Protein AF-A0A2V1AUD4-F1 (afdb_monomer_lite)

Organism: NCBI:txid45357

pLDDT: mean 91.8, std 6.25, range [44.78, 97.75]

Secondary structure (DSSP, 8-state):
-PPPTT----B---S--SPPPPPPPSSS-HHHHTTPPPTT--TT----GGGB--GGG-SEEEEESSPP-GGGT--S-EEETTEE-TTEEEEEEEEEE-TTS--EEGGGT----TTTGGGS-EE--EEEEEEEEE--

Radius of gyration: 18.7 Å; chains: 1; bounding box: 44×36×49 Å

Sequence (136 aa):
MFLPDNFRLRFVKSSFDGLLPGDFVEGIPIREVTSSIPRNMNSKNKFAVDKIVDLKSCDVFIDNSSKSDISVGDPPIWIEDDVLDPQFERVHCTKMINGAGQHRGVGRLLYIPKSLRRFVDYEIDYMDFCLLRITS

Foldseek 3Di:
DDDPPPDDDAAADALDFFDDDDDFDPDDDPVVRVVDDHPPDDPPRGHDPVRHDHPVVDQKDKDWQAQGDVVSPGDRQHPHRNRGDPQKDFPDKDKDFDPPDDWDWCQVPDDDDPVCCVVTPGDTDIIITTIMGGND

Structure (mmCIF, N/CA/C/O backbone):
data_AF-A0A2V1AUD4-F1
#
_entry.id   AF-A0A2V1AUD4-F1
#
loop_
_atom_site.group_PDB
_atom_site.id
_atom_site.type_symbol
_atom_site.label_atom_id
_atom_site.label_alt_id
_atom_site.label_comp_id
_atom_site.label_asym_id
_atom_site.label_entity_id
_atom_site.label_seq_id
_atom_site.pdbx_PDB_ins_code
_atom_site.Cartn_x
_atom_site.Cartn_y
_atom_site.Cartn_z
_atom_site.occupancy
_atom_site.B_iso_or_equiv
_atom_site.auth_seq_id
_atom_site.auth_comp_id
_atom_site.auth_asym_id
_atom_site.auth_atom_id
_atom_site.pdbx_PDB_model_num
ATOM 1 N N . MET A 1 1 ? -18.560 -4.744 -2.416 1.00 44.78 1 MET A N 1
ATOM 2 C CA . MET A 1 1 ? -17.623 -5.789 -1.964 1.00 44.78 1 MET A CA 1
ATOM 3 C C . MET A 1 1 ? -17.165 -5.370 -0.583 1.00 44.78 1 MET A C 1
ATOM 5 O O . MET A 1 1 ? -16.503 -4.348 -0.476 1.00 44.78 1 MET A O 1
ATOM 9 N N . PHE A 1 2 ? -17.650 -6.049 0.453 1.00 65.38 2 PHE A N 1
ATOM 10 C CA . PHE A 1 2 ? -17.215 -5.827 1.831 1.00 65.38 2 PHE A CA 1
ATOM 11 C C . PHE A 1 2 ? -16.097 -6.823 2.143 1.00 65.38 2 PHE A C 1
ATOM 13 O O . PHE A 1 2 ? -16.018 -7.874 1.501 1.00 65.38 2 PHE A O 1
ATOM 20 N N . LEU A 1 3 ? -15.210 -6.470 3.069 1.00 78.94 3 LEU A N 1
ATOM 21 C CA . LEU A 1 3 ? -14.263 -7.430 3.629 1.00 78.94 3 LEU A CA 1
ATOM 22 C C . LEU A 1 3 ? -15.042 -8.565 4.319 1.00 78.94 3 LEU A C 1
ATOM 24 O O . LEU A 1 3 ? -16.181 -8.331 4.727 1.00 78.94 3 LEU A O 1
ATOM 28 N N . PRO A 1 4 ? -14.466 -9.774 4.446 1.00 85.69 4 PRO A N 1
ATOM 29 C CA . PRO A 1 4 ? -15.063 -10.813 5.279 1.00 85.69 4 PRO A CA 1
ATOM 30 C C . PRO A 1 4 ? -15.324 -10.293 6.700 1.00 85.69 4 PRO A C 1
ATOM 32 O O . PRO A 1 4 ? -14.565 -9.460 7.193 1.00 85.69 4 PRO A O 1
ATOM 35 N N . ASP A 1 5 ? -16.358 -10.803 7.369 1.00 82.31 5 ASP A N 1
ATOM 36 C CA . ASP A 1 5 ? -16.814 -10.285 8.673 1.00 82.31 5 ASP A CA 1
ATOM 37 C C . ASP A 1 5 ? -15.731 -10.317 9.767 1.00 82.31 5 ASP A C 1
ATOM 39 O O . ASP A 1 5 ? -15.778 -9.557 10.730 1.00 82.31 5 ASP A O 1
ATOM 43 N N . ASN A 1 6 ? -14.729 -11.182 9.615 1.00 85.06 6 ASN A N 1
ATOM 44 C CA . ASN A 1 6 ? -13.602 -11.324 10.530 1.00 85.06 6 ASN A CA 1
ATOM 45 C C . ASN A 1 6 ? -12.369 -10.487 10.141 1.00 85.06 6 ASN A C 1
ATOM 47 O O . ASN A 1 6 ? -11.296 -10.705 10.696 1.00 85.06 6 ASN A O 1
ATOM 51 N N . PHE A 1 7 ? -12.487 -9.567 9.181 1.00 88.56 7 PHE A N 1
ATOM 52 C CA . PHE A 1 7 ? -11.391 -8.708 8.733 1.00 88.56 7 PHE A CA 1
ATOM 53 C C . PHE A 1 7 ? -11.656 -7.254 9.106 1.00 88.56 7 PHE A C 1
ATOM 55 O O . PHE A 1 7 ? -12.732 -6.706 8.863 1.00 88.56 7 PHE A O 1
ATOM 62 N N . ARG A 1 8 ? -10.618 -6.585 9.615 1.00 88.81 8 ARG A N 1
ATOM 63 C CA . ARG A 1 8 ? -10.638 -5.143 9.858 1.00 88.81 8 ARG A CA 1
ATOM 64 C C . ARG A 1 8 ? -9.487 -4.473 9.127 1.00 88.81 8 ARG A C 1
ATOM 66 O O . ARG A 1 8 ? -8.329 -4.713 9.444 1.00 88.81 8 ARG A O 1
ATOM 73 N N . LEU A 1 9 ? -9.810 -3.599 8.175 1.00 91.62 9 LEU A N 1
ATOM 74 C CA . LEU A 1 9 ? -8.805 -2.747 7.547 1.00 91.62 9 LEU A CA 1
ATOM 75 C C . LEU A 1 9 ? -8.357 -1.671 8.536 1.00 91.62 9 LEU A C 1
ATOM 77 O O . LEU A 1 9 ? -9.186 -1.007 9.158 1.00 91.62 9 LEU A O 1
ATOM 81 N N . ARG A 1 10 ? -7.044 -1.507 8.665 1.00 93.88 10 ARG A N 1
ATOM 82 C CA . ARG A 1 10 ? -6.386 -0.506 9.505 1.00 93.88 10 ARG A CA 1
ATOM 83 C C . ARG A 1 10 ? -5.183 0.062 8.761 1.00 93.88 10 ARG A C 1
ATOM 85 O O . ARG A 1 10 ? -4.733 -0.521 7.778 1.00 93.88 10 ARG A O 1
ATOM 92 N N . PHE A 1 11 ? 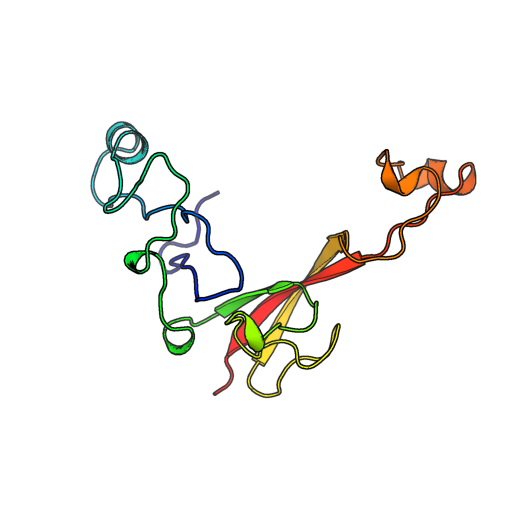-4.663 1.179 9.253 1.00 95.12 11 PHE A N 1
ATOM 93 C CA . PHE A 1 11 ? -3.437 1.787 8.748 1.00 95.12 11 PHE A CA 1
ATOM 94 C C . PHE A 1 11 ? -2.333 1.656 9.791 1.00 95.12 11 PHE A C 1
ATOM 96 O O . PHE A 1 11 ? -2.581 1.861 10.977 1.00 95.12 11 PHE A O 1
ATOM 103 N N . VAL A 1 12 ? -1.119 1.346 9.352 1.00 94.38 12 VAL A N 1
ATOM 104 C CA . VAL A 1 12 ? 0.089 1.448 10.182 1.00 94.38 12 VAL A CA 1
ATOM 105 C C . VAL A 1 12 ? 0.820 2.741 9.843 1.00 94.38 12 VAL A C 1
ATOM 107 O O . VAL A 1 12 ? 0.510 3.394 8.843 1.00 94.38 12 VAL A O 1
ATOM 110 N N . LYS A 1 13 ? 1.774 3.141 10.685 1.00 92.75 13 LYS A N 1
ATOM 111 C CA . LYS A 1 13 ? 2.568 4.341 10.426 1.00 92.75 13 LYS A CA 1
ATOM 112 C C . LYS A 1 13 ? 3.331 4.179 9.106 1.00 92.75 13 LYS A C 1
ATOM 114 O O . LYS A 1 13 ? 3.913 3.131 8.870 1.00 92.75 13 LYS A O 1
ATOM 119 N N . SER A 1 14 ? 3.314 5.220 8.282 1.00 92.19 14 SER A N 1
ATOM 120 C CA . SER A 1 14 ? 4.127 5.341 7.075 1.00 92.19 14 SER A CA 1
ATOM 121 C C . SER A 1 14 ? 4.571 6.794 6.870 1.00 92.19 14 SER A C 1
ATOM 123 O O . SER A 1 14 ? 4.237 7.685 7.672 1.00 92.19 14 SER A O 1
ATOM 125 N N . SER A 1 15 ? 5.284 7.019 5.771 1.00 89.94 15 SER A N 1
ATOM 126 C CA . SER A 1 15 ? 5.655 8.306 5.184 1.00 89.94 15 SER A CA 1
ATOM 127 C C . SER A 1 15 ? 4.459 9.215 4.892 1.00 89.94 15 SER A C 1
ATOM 129 O O . SER A 1 15 ? 4.620 10.431 4.799 1.00 89.94 15 SER A O 1
ATOM 131 N N . PHE A 1 16 ? 3.246 8.661 4.796 1.00 91.44 16 PHE A N 1
ATOM 132 C CA . PHE A 1 16 ? 2.032 9.448 4.634 1.00 91.44 16 PHE A CA 1
ATOM 133 C C . PHE A 1 16 ? 1.728 10.266 5.901 1.00 91.44 16 PHE A C 1
ATOM 135 O O . PHE A 1 16 ? 1.539 9.731 6.998 1.00 91.44 16 PHE A O 1
ATOM 142 N N . ASP A 1 17 ? 1.630 11.584 5.735 1.00 92.44 17 ASP A N 1
ATOM 143 C CA . ASP A 1 17 ? 1.376 12.575 6.788 1.00 92.44 17 ASP A CA 1
ATOM 144 C C . ASP A 1 17 ? 0.057 13.349 6.582 1.00 92.44 17 ASP A C 1
ATOM 146 O O . ASP A 1 17 ? -0.246 14.318 7.286 1.00 92.44 17 ASP A O 1
ATOM 150 N N . GLY A 1 18 ? -0.760 12.901 5.630 1.00 94.75 18 GLY A N 1
ATOM 151 C CA . GLY A 1 18 ? -2.103 13.415 5.408 1.00 94.75 18 GLY A CA 1
ATOM 152 C C . GLY A 1 18 ? -3.128 12.873 6.408 1.00 94.75 18 GLY A C 1
ATOM 153 O O . GLY A 1 18 ? -2.846 12.032 7.266 1.00 94.75 18 GLY A O 1
ATOM 154 N N . LEU A 1 19 ? -4.372 13.332 6.276 1.00 96.69 19 LEU A N 1
ATOM 155 C CA . LEU A 1 19 ? -5.496 12.786 7.027 1.00 96.69 19 LEU A CA 1
ATOM 156 C C . LEU A 1 19 ? -5.938 11.454 6.409 1.00 96.69 19 LEU A C 1
ATOM 158 O O . LEU A 1 19 ? -6.399 11.406 5.270 1.00 96.69 19 LEU A O 1
ATOM 162 N N . LEU A 1 20 ? -5.835 10.380 7.187 1.00 95.56 20 LEU A N 1
ATOM 163 C CA . LEU A 1 20 ? -6.329 9.062 6.799 1.00 95.56 20 LEU A CA 1
ATOM 164 C C . LEU A 1 20 ? -7.851 8.942 6.997 1.00 95.56 20 LEU A C 1
ATOM 166 O O . LEU A 1 20 ? -8.411 9.598 7.886 1.00 95.56 20 LEU A O 1
ATOM 170 N N . PRO A 1 21 ? -8.526 8.077 6.216 1.00 92.44 21 PRO A N 1
ATOM 171 C CA . PRO A 1 21 ? -9.925 7.739 6.445 1.00 92.44 21 PRO A CA 1
ATOM 172 C C . PRO A 1 21 ? -10.162 7.213 7.865 1.00 92.44 21 PRO A C 1
ATOM 174 O O . PRO A 1 21 ? -9.334 6.496 8.426 1.00 92.44 21 PRO A O 1
ATOM 177 N N . GLY A 1 22 ? -11.310 7.561 8.443 1.00 90.00 22 GLY A N 1
ATOM 178 C CA . GLY A 1 22 ? -11.765 6.985 9.705 1.00 90.00 22 GLY A CA 1
ATOM 179 C C . GLY A 1 22 ? -12.622 5.740 9.499 1.00 90.00 22 GLY A C 1
ATOM 180 O O . GLY A 1 22 ? -13.215 5.544 8.439 1.00 90.00 22 GLY A O 1
ATOM 181 N N . ASP A 1 23 ? -12.719 4.937 10.552 1.00 88.38 23 ASP A N 1
ATOM 182 C CA . ASP A 1 23 ? -13.624 3.796 10.601 1.00 88.38 23 ASP A CA 1
ATOM 183 C C . ASP A 1 23 ? -15.088 4.227 10.500 1.00 88.38 23 ASP A C 1
ATOM 185 O O . ASP A 1 23 ? -15.512 5.228 11.087 1.00 88.38 23 ASP A O 1
ATOM 189 N N . PHE A 1 24 ? -15.875 3.398 9.824 1.00 88.00 24 PHE A N 1
ATOM 190 C CA . PHE A 1 24 ? -17.324 3.482 9.868 1.00 88.00 24 PHE A CA 1
ATOM 191 C C . PHE A 1 24 ? -17.859 3.039 11.233 1.00 88.00 24 PHE A C 1
ATOM 193 O O . PHE A 1 24 ? -17.356 2.088 11.836 1.00 88.00 24 PHE A O 1
ATOM 200 N N . VAL A 1 25 ? -18.900 3.727 11.707 1.00 88.44 25 VAL A N 1
ATOM 201 C CA . VAL A 1 25 ? -19.630 3.332 12.916 1.00 88.44 25 VAL A CA 1
ATOM 202 C C . VAL A 1 25 ? -20.405 2.047 12.633 1.00 88.44 25 VAL A C 1
ATOM 204 O O . VAL A 1 25 ? -21.114 1.948 11.635 1.00 88.44 25 VAL A O 1
ATOM 207 N N . GLU A 1 26 ? -20.270 1.064 13.514 1.00 88.19 26 GLU A N 1
ATOM 208 C CA . GLU A 1 26 ? -20.960 -0.219 13.401 1.00 88.19 26 GLU A CA 1
ATOM 209 C C . GLU A 1 26 ? -22.294 -0.216 14.153 1.00 88.19 26 GLU A C 1
ATOM 211 O O . GLU A 1 26 ? -22.497 0.553 15.093 1.00 88.19 26 GLU A O 1
ATOM 216 N N . GLY A 1 27 ? -23.210 -1.098 13.743 1.00 89.06 27 GLY A N 1
ATOM 217 C CA . GLY A 1 27 ? -24.489 -1.301 14.430 1.00 89.06 27 GLY A CA 1
ATOM 218 C C . GLY A 1 27 ? -25.572 -0.258 14.136 1.00 89.06 27 GLY A C 1
ATOM 219 O O . GLY A 1 27 ? -26.604 -0.273 14.802 1.00 89.06 27 GLY A O 1
ATOM 220 N N . ILE A 1 28 ? -25.374 0.621 13.145 1.00 91.38 28 ILE A N 1
ATOM 221 C CA . ILE A 1 28 ? -26.366 1.627 12.724 1.00 91.38 28 ILE A CA 1
ATOM 222 C C . ILE A 1 28 ? -26.685 1.514 11.218 1.00 91.38 28 ILE A C 1
ATOM 224 O O . ILE A 1 28 ? -25.900 0.932 10.463 1.00 91.38 28 ILE A O 1
ATOM 228 N N . PRO A 1 29 ? -27.828 2.048 10.741 1.00 93.12 29 PRO A N 1
ATOM 229 C CA . PRO A 1 29 ? -28.212 1.983 9.329 1.00 93.12 29 PRO A CA 1
ATOM 230 C C . PRO A 1 29 ? -27.191 2.644 8.393 1.00 93.12 29 PRO A C 1
ATOM 232 O O . PRO A 1 29 ? -26.669 3.715 8.692 1.00 93.12 29 PRO A O 1
ATOM 235 N N . ILE A 1 30 ? -26.969 2.073 7.200 1.00 89.88 30 ILE A N 1
ATOM 236 C CA . ILE A 1 30 ? -25.912 2.519 6.266 1.00 89.88 30 ILE A CA 1
ATOM 237 C C . ILE A 1 30 ? -25.972 4.016 5.923 1.00 89.88 30 ILE A C 1
ATOM 239 O O . ILE A 1 30 ? -24.939 4.663 5.803 1.00 89.88 30 ILE A O 1
ATOM 243 N N . ARG A 1 31 ? -27.179 4.587 5.822 1.00 90.94 31 ARG A N 1
ATOM 244 C CA . ARG A 1 31 ? -27.386 6.017 5.548 1.00 90.94 31 ARG A CA 1
ATOM 245 C C . ARG A 1 31 ? -26.823 6.905 6.660 1.00 90.94 31 ARG A C 1
ATOM 247 O O . ARG A 1 31 ? -26.309 7.990 6.386 1.00 90.94 31 ARG A O 1
ATOM 254 N N . GLU A 1 32 ? -26.937 6.456 7.904 1.00 93.75 32 GLU A N 1
ATOM 255 C CA . GLU A 1 32 ? -26.384 7.140 9.070 1.00 93.75 32 GLU A CA 1
ATOM 256 C C . GLU A 1 32 ? -24.873 6.921 9.141 1.00 93.75 32 GLU A C 1
ATOM 258 O O . GLU A 1 32 ? -24.134 7.887 9.320 1.00 93.75 32 GLU A O 1
ATOM 263 N N . VAL A 1 33 ? -24.404 5.694 8.874 1.00 90.25 33 VAL A N 1
ATOM 264 C CA . VAL A 1 33 ? -22.972 5.360 8.792 1.00 90.25 33 VAL A CA 1
ATOM 265 C C . VAL A 1 33 ? -22.235 6.284 7.822 1.00 90.25 33 VAL A C 1
ATOM 267 O O . VAL A 1 33 ? -21.253 6.917 8.206 1.00 90.25 33 VAL A O 1
ATOM 270 N N . THR A 1 34 ? -22.718 6.416 6.583 1.00 88.75 34 THR A N 1
ATOM 271 C CA . THR A 1 34 ? -22.054 7.220 5.540 1.00 88.75 34 THR A CA 1
ATOM 272 C C . THR A 1 34 ? -22.121 8.725 5.789 1.00 88.75 34 THR A C 1
ATOM 274 O O . THR A 1 34 ? -21.396 9.477 5.146 1.00 88.75 34 THR A O 1
ATOM 277 N N . SER A 1 35 ? -23.002 9.168 6.690 1.00 91.00 35 SER A N 1
ATOM 278 C CA . SER A 1 35 ? -23.160 10.579 7.069 1.00 91.00 35 SER A CA 1
ATOM 279 C C . SER A 1 35 ? -22.463 10.910 8.393 1.00 91.00 35 SER A C 1
ATOM 281 O O . SER A 1 35 ? -22.359 12.080 8.760 1.00 91.00 35 SER A O 1
ATOM 283 N N . SER A 1 36 ? -22.007 9.894 9.130 1.00 91.62 36 SER A N 1
ATOM 284 C CA . SER A 1 36 ? -21.288 10.073 10.385 1.00 91.62 36 SER A CA 1
ATOM 285 C C . SER A 1 36 ? -19.884 10.615 10.121 1.00 91.62 36 SER A C 1
ATOM 287 O O . SER A 1 36 ? -19.203 10.194 9.188 1.00 91.62 36 SER A O 1
ATOM 289 N N . ILE A 1 37 ? -19.448 11.569 10.944 1.00 91.75 37 ILE A N 1
ATOM 290 C CA . ILE A 1 37 ? -18.093 12.117 10.875 1.00 91.75 37 ILE A CA 1
ATOM 291 C C . ILE A 1 37 ? -17.243 11.380 11.914 1.00 91.75 37 ILE A C 1
ATOM 293 O O . ILE A 1 37 ? -17.518 11.507 13.112 1.00 91.75 37 ILE A O 1
ATOM 297 N N . PRO A 1 38 ? -16.209 10.624 11.498 1.00 91.38 38 PRO A N 1
ATOM 298 C CA . PRO A 1 38 ? -15.294 9.988 12.433 1.00 91.38 38 PRO A CA 1
ATOM 299 C C . PRO A 1 38 ? -14.584 11.011 13.326 1.00 91.38 38 PRO A C 1
ATOM 301 O O . PRO A 1 38 ? -14.447 12.190 12.994 1.00 91.38 38 PRO A O 1
ATOM 304 N N . ARG A 1 39 ? -14.074 10.553 14.471 1.00 92.12 39 ARG A N 1
ATOM 305 C CA . ARG A 1 39 ? -13.290 11.412 15.372 1.00 92.12 39 ARG A CA 1
ATOM 306 C C . ARG A 1 39 ? -12.072 11.998 14.651 1.00 92.12 39 ARG A C 1
ATOM 308 O O . ARG A 1 39 ? -11.515 11.355 13.766 1.00 92.12 39 ARG A O 1
ATOM 315 N N . ASN A 1 40 ? -11.655 13.198 15.052 1.00 94.19 40 ASN A N 1
ATOM 316 C CA . ASN A 1 40 ? -10.414 13.854 14.614 1.00 94.19 40 ASN A CA 1
ATOM 317 C C . ASN A 1 40 ? -10.263 14.080 13.096 1.00 94.19 40 ASN A C 1
ATOM 319 O O . ASN A 1 40 ? -9.158 14.315 12.603 1.00 94.19 40 ASN A O 1
ATOM 323 N N . MET A 1 41 ? -11.371 14.082 12.353 1.00 94.75 41 MET A N 1
ATOM 324 C CA . MET A 1 41 ? -11.378 14.583 10.980 1.00 94.75 41 MET A CA 1
ATOM 325 C C . MET A 1 41 ? -11.120 16.093 10.974 1.00 94.75 41 MET A C 1
ATOM 327 O O . MET A 1 41 ? -11.600 16.825 11.840 1.00 94.75 41 MET A O 1
ATOM 331 N N . ASN A 1 42 ? -10.362 16.577 9.992 1.00 94.62 42 ASN A N 1
ATOM 332 C CA 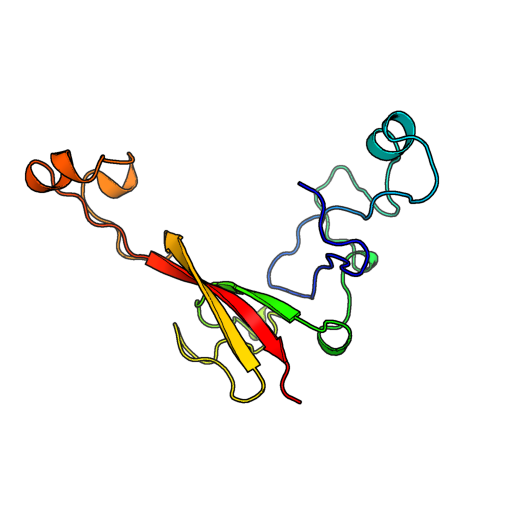. ASN A 1 42 ? -10.046 17.995 9.860 1.00 94.62 42 ASN A CA 1
ATOM 333 C C . ASN A 1 42 ? -10.022 18.432 8.390 1.00 94.62 42 ASN A C 1
ATOM 335 O O . ASN A 1 42 ? -9.620 17.684 7.507 1.00 94.62 42 ASN A O 1
ATOM 339 N N . SER A 1 43 ? -10.410 19.679 8.125 1.00 95.00 43 SER A N 1
ATOM 340 C CA . SER A 1 43 ? -10.477 20.254 6.772 1.00 95.00 43 SER A CA 1
ATOM 341 C C . SER A 1 43 ? -9.126 20.730 6.222 1.00 95.00 43 SER A C 1
ATOM 343 O O . SER A 1 43 ? -9.084 21.446 5.225 1.00 95.00 43 SER A O 1
ATOM 345 N N . LYS A 1 44 ? -8.015 20.378 6.880 1.00 96.25 44 LYS A N 1
ATOM 346 C CA . LYS A 1 44 ? -6.657 20.828 6.533 1.00 96.25 44 LYS A CA 1
ATOM 347 C C . LYS A 1 44 ? -5.747 19.685 6.075 1.00 96.25 44 LYS A C 1
ATOM 349 O O . LYS A 1 44 ? -4.553 19.916 5.928 1.00 96.25 44 LYS A O 1
ATOM 354 N N . ASN A 1 45 ? -6.295 18.478 5.894 1.00 95.19 45 ASN A N 1
ATOM 355 C CA . ASN A 1 45 ? -5.543 17.258 5.585 1.00 95.19 45 ASN A CA 1
ATOM 356 C C . ASN A 1 45 ? -4.372 17.005 6.557 1.00 95.19 45 ASN A C 1
ATOM 358 O O . ASN A 1 45 ? -3.325 16.510 6.163 1.00 95.19 45 ASN A O 1
ATOM 362 N N . LYS A 1 46 ? -4.518 17.394 7.829 1.00 96.44 46 LYS A N 1
ATOM 363 C CA . LYS A 1 46 ? -3.481 17.184 8.842 1.00 96.44 46 LYS A CA 1
ATOM 364 C C . LYS A 1 46 ? -3.541 15.755 9.361 1.00 96.44 46 LYS A C 1
ATOM 366 O O . LYS A 1 46 ? -4.636 15.282 9.674 1.00 96.44 46 LYS A O 1
ATOM 371 N N . PHE A 1 47 ? -2.377 15.134 9.523 1.00 95.31 47 PHE A N 1
ATOM 372 C CA . PHE A 1 47 ? -2.227 13.835 10.168 1.00 95.31 47 PHE A CA 1
ATOM 373 C C . PHE A 1 47 ? -2.989 13.737 11.496 1.00 95.31 47 PHE A C 1
ATOM 375 O O . PHE A 1 47 ? -2.955 14.655 12.322 1.00 95.31 47 PHE A O 1
ATOM 382 N N . ALA A 1 48 ? -3.632 12.592 11.715 1.00 95.31 48 ALA A N 1
ATOM 383 C CA . ALA A 1 48 ? -4.329 12.256 12.948 1.00 95.31 48 ALA A CA 1
ATOM 384 C C . ALA A 1 48 ? -3.815 10.902 13.458 1.00 95.31 48 ALA A C 1
ATOM 386 O O . ALA A 1 48 ? -4.041 9.866 12.835 1.00 95.31 48 ALA A O 1
ATOM 387 N N . VAL A 1 49 ? -3.100 10.916 14.587 1.00 93.56 49 VAL A N 1
ATOM 388 C CA . VAL A 1 49 ? -2.409 9.729 15.125 1.00 93.56 49 VAL A CA 1
ATOM 389 C C . VAL A 1 49 ? -3.369 8.602 15.520 1.00 93.56 49 VAL A C 1
ATOM 391 O O . VAL A 1 49 ? -3.005 7.436 15.440 1.00 93.56 49 VAL A O 1
ATOM 394 N N . ASP A 1 50 ? -4.620 8.925 15.866 1.00 93.88 50 ASP A N 1
ATOM 395 C CA . ASP A 1 50 ? -5.657 7.942 16.210 1.00 93.88 50 ASP A CA 1
ATOM 396 C C . ASP A 1 50 ? -6.122 7.084 15.023 1.00 93.88 50 ASP A C 1
ATOM 398 O O . ASP A 1 50 ? -6.933 6.177 15.205 1.00 93.88 50 ASP A O 1
ATOM 402 N N . LYS A 1 51 ? -5.641 7.369 13.806 1.00 94.44 51 LYS A N 1
ATOM 403 C CA . LYS A 1 51 ? -5.903 6.559 12.606 1.00 94.44 51 LYS A CA 1
ATOM 404 C C . LYS A 1 51 ? -4.926 5.405 12.424 1.00 94.44 51 LYS A C 1
ATOM 406 O O . LYS A 1 51 ? -5.168 4.547 11.579 1.00 94.44 51 LYS A O 1
ATOM 411 N N . ILE A 1 52 ? -3.844 5.392 13.197 1.00 94.81 52 ILE A N 1
ATOM 412 C CA . ILE A 1 52 ? -2.782 4.402 13.092 1.00 94.81 52 ILE A CA 1
ATOM 413 C C . ILE A 1 52 ? -2.939 3.327 14.167 1.00 94.81 52 ILE A C 1
ATOM 415 O O . ILE A 1 52 ? -3.275 3.624 15.313 1.00 94.81 52 ILE A O 1
ATOM 419 N N . VAL A 1 53 ? -2.644 2.083 13.801 1.00 95.00 53 VAL A N 1
ATOM 420 C CA . VAL A 1 53 ? -2.432 0.963 14.723 1.00 95.00 53 VAL A CA 1
ATOM 421 C C . VAL A 1 53 ? -0.978 0.494 14.666 1.00 95.00 53 VAL A C 1
ATOM 423 O O . VAL A 1 53 ? -0.250 0.788 13.717 1.00 95.00 53 VAL A O 1
ATOM 426 N N . ASP A 1 54 ? -0.551 -0.240 15.690 1.00 93.19 54 ASP A N 1
ATOM 427 C CA . ASP A 1 54 ? 0.755 -0.899 15.687 1.00 93.19 54 ASP A CA 1
ATOM 428 C C . ASP A 1 54 ? 0.765 -2.043 14.660 1.00 93.19 54 ASP A C 1
ATOM 430 O O . ASP A 1 54 ? -0.200 -2.807 14.579 1.00 93.19 54 ASP A O 1
ATOM 434 N N . LEU A 1 55 ? 1.852 -2.190 13.899 1.00 91.56 55 LEU A N 1
ATOM 435 C CA . LEU A 1 55 ? 1.998 -3.253 12.899 1.00 91.56 55 LEU A CA 1
ATOM 436 C C . LEU A 1 55 ? 1.818 -4.655 13.500 1.00 91.56 55 LEU A C 1
ATOM 438 O O . LEU A 1 55 ? 1.244 -5.526 12.855 1.00 91.56 55 LEU A O 1
ATOM 442 N N . LYS A 1 56 ? 2.231 -4.860 14.755 1.00 90.69 56 LYS A N 1
ATOM 443 C CA . LYS A 1 56 ? 2.096 -6.141 15.469 1.00 90.69 56 LYS A CA 1
ATOM 444 C C . LYS A 1 56 ? 0.648 -6.524 15.763 1.00 90.69 56 LYS A C 1
ATOM 446 O O . LYS A 1 56 ? 0.389 -7.650 16.166 1.00 90.69 56 LYS A O 1
ATOM 451 N N . SER A 1 57 ? -0.292 -5.590 15.611 1.00 92.38 57 SER A N 1
ATOM 452 C CA . SER A 1 57 ? -1.724 -5.868 15.759 1.00 92.38 57 SER A CA 1
ATOM 453 C C . SER A 1 57 ? -2.374 -6.416 14.484 1.00 92.38 57 SER A C 1
ATOM 455 O O . SER A 1 57 ? -3.564 -6.724 14.502 1.00 92.38 57 SER A O 1
ATOM 457 N N . CYS A 1 58 ? -1.628 -6.514 13.378 1.00 91.94 58 CYS A N 1
ATOM 458 C CA . CYS A 1 58 ? -2.135 -6.964 12.087 1.00 91.94 58 CYS A CA 1
ATOM 459 C C . CYS A 1 58 ? -1.771 -8.431 11.817 1.00 91.94 58 CYS A C 1
ATOM 461 O O . CYS A 1 58 ? -0.610 -8.809 11.919 1.00 91.94 58 CYS A O 1
ATOM 463 N N . ASP A 1 59 ? -2.741 -9.240 11.381 1.00 91.75 59 ASP A N 1
ATOM 464 C CA . ASP A 1 59 ? -2.492 -10.628 10.946 1.00 91.75 59 ASP A CA 1
ATOM 465 C C . ASP A 1 59 ? -1.857 -10.703 9.548 1.00 91.75 59 ASP A C 1
ATOM 467 O O . ASP A 1 59 ? -1.092 -11.612 9.214 1.00 91.75 59 ASP A O 1
ATOM 471 N N . VAL A 1 60 ? -2.235 -9.748 8.699 1.00 93.38 60 VAL A N 1
ATOM 472 C CA . VAL A 1 60 ? -1.777 -9.609 7.320 1.00 93.38 60 VAL A CA 1
ATOM 473 C C . VAL A 1 60 ? -1.564 -8.140 6.997 1.00 93.38 60 VAL A C 1
ATOM 475 O O . VAL A 1 60 ? -2.219 -7.260 7.559 1.00 93.38 60 VAL A O 1
ATOM 478 N N . PHE A 1 61 ? -0.665 -7.884 6.059 1.00 94.81 61 PHE A N 1
ATOM 479 C CA . PHE A 1 61 ? -0.293 -6.550 5.621 1.00 94.81 61 PHE A CA 1
ATOM 480 C C . PHE A 1 61 ? -0.431 -6.425 4.108 1.00 94.81 61 PHE A C 1
ATOM 482 O O . PHE A 1 61 ? -0.260 -7.407 3.392 1.00 94.81 61 PHE A O 1
ATOM 489 N N . ILE A 1 62 ? -0.759 -5.239 3.606 1.00 94.88 62 ILE A N 1
ATOM 490 C CA . ILE A 1 62 ? -0.825 -4.984 2.167 1.00 94.88 62 ILE A CA 1
ATOM 491 C C . ILE A 1 62 ? 0.161 -3.874 1.849 1.00 94.88 62 ILE A C 1
ATOM 493 O O . ILE A 1 62 ? 0.022 -2.774 2.380 1.00 94.88 62 ILE A O 1
ATOM 497 N N . ASP A 1 63 ? 1.117 -4.159 0.972 1.00 95.69 63 ASP A N 1
ATOM 498 C CA . ASP A 1 63 ? 2.108 -3.178 0.543 1.00 95.69 63 ASP A CA 1
ATOM 499 C C . ASP A 1 63 ? 2.544 -3.380 -0.904 1.00 95.69 63 ASP A C 1
ATOM 501 O O . ASP A 1 63 ? 2.295 -4.415 -1.521 1.00 95.69 63 ASP A O 1
ATOM 505 N N . ASN A 1 64 ? 3.226 -2.380 -1.437 1.00 95.56 64 ASN A N 1
ATOM 506 C CA . ASN A 1 64 ? 3.924 -2.440 -2.705 1.00 95.56 64 ASN A CA 1
ATOM 507 C C . ASN A 1 64 ? 5.395 -2.827 -2.499 1.00 95.56 64 ASN A C 1
ATOM 509 O O . ASN A 1 64 ? 5.939 -2.579 -1.434 1.00 95.56 64 ASN A O 1
ATOM 513 N N . SER A 1 65 ? 6.036 -3.418 -3.504 1.00 96.50 65 SER A N 1
ATOM 514 C CA . SER A 1 65 ? 7.387 -3.973 -3.387 1.00 96.50 65 SER A CA 1
ATOM 515 C C . SER A 1 65 ? 8.535 -2.969 -3.511 1.00 96.50 65 SER A C 1
ATOM 517 O O . SER A 1 65 ? 9.667 -3.371 -3.781 1.00 96.50 65 SER A O 1
ATOM 519 N N . SER A 1 66 ? 8.270 -1.675 -3.319 1.00 94.81 66 SER A N 1
ATOM 520 C CA . SER A 1 66 ? 9.326 -0.671 -3.194 1.00 94.81 66 SER A CA 1
ATOM 521 C C . SER A 1 66 ? 10.015 -0.765 -1.838 1.00 94.81 66 SER A C 1
ATOM 523 O O . SER A 1 66 ? 9.374 -1.031 -0.821 1.00 94.81 66 SER A O 1
ATOM 525 N N . LYS A 1 67 ? 11.320 -0.489 -1.819 1.00 95.25 67 LYS A N 1
ATOM 526 C CA . LYS A 1 67 ? 12.108 -0.373 -0.590 1.00 95.25 67 LYS A CA 1
ATOM 527 C C . LYS A 1 67 ? 11.439 0.548 0.438 1.00 95.25 67 LYS A C 1
ATOM 529 O O . LYS A 1 67 ? 11.077 1.681 0.120 1.00 95.25 67 LYS A O 1
ATOM 534 N N . SER A 1 68 ? 11.347 0.088 1.685 1.00 94.56 68 SER A N 1
ATOM 535 C CA . SER A 1 68 ? 10.781 0.863 2.792 1.00 94.56 68 SER A CA 1
ATOM 536 C C . SER A 1 68 ? 11.690 2.033 3.190 1.00 94.56 68 SER A C 1
ATOM 538 O O . SER A 1 68 ? 12.890 1.842 3.413 1.00 94.56 68 SER A O 1
ATOM 540 N N . ASP A 1 69 ? 11.128 3.235 3.360 1.00 92.94 69 ASP A N 1
ATOM 541 C CA . ASP A 1 69 ? 11.870 4.396 3.863 1.00 92.94 69 ASP A CA 1
ATOM 542 C C . ASP A 1 69 ? 11.674 4.567 5.379 1.00 92.94 69 ASP A C 1
ATOM 544 O O . ASP A 1 69 ? 10.803 5.279 5.889 1.00 92.94 69 ASP A O 1
ATOM 548 N N . ILE A 1 70 ? 12.544 3.896 6.133 1.00 92.06 70 ILE A N 1
ATOM 549 C CA . ILE A 1 70 ? 12.523 3.911 7.602 1.00 92.06 70 ILE A CA 1
ATOM 550 C C . ILE A 1 70 ? 12.782 5.330 8.146 1.00 92.06 70 ILE A C 1
ATOM 552 O O . ILE A 1 70 ? 12.337 5.662 9.246 1.00 92.06 70 ILE A O 1
ATOM 556 N N . SER A 1 71 ? 13.462 6.200 7.386 1.00 90.94 71 SER A N 1
ATOM 557 C CA . SER A 1 71 ? 13.803 7.558 7.836 1.00 90.94 71 SER A CA 1
ATOM 558 C C . SER A 1 71 ? 12.576 8.463 7.999 1.00 90.94 71 SER A C 1
ATOM 560 O O . SER A 1 71 ? 12.593 9.389 8.812 1.00 90.94 71 SER A O 1
ATOM 562 N N . VAL A 1 72 ? 11.490 8.148 7.288 1.00 87.62 72 VAL A N 1
ATOM 563 C CA . VAL A 1 72 ? 10.197 8.848 7.345 1.00 87.62 72 VAL A CA 1
ATOM 564 C C . VAL A 1 72 ? 9.116 8.043 8.079 1.00 87.62 72 VAL A C 1
ATOM 566 O O . VAL A 1 72 ? 7.966 8.478 8.177 1.00 87.62 72 VAL A O 1
ATOM 569 N N . GLY A 1 73 ? 9.497 6.908 8.672 1.00 87.25 73 GLY A N 1
ATOM 570 C CA . GLY A 1 73 ? 8.652 6.107 9.554 1.00 87.25 73 GLY A CA 1
ATOM 571 C C . GLY A 1 73 ? 7.894 4.967 8.879 1.00 87.25 73 GLY A C 1
ATOM 572 O O . GLY A 1 73 ? 6.934 4.483 9.478 1.00 87.25 73 GLY A O 1
ATOM 573 N N . ASP A 1 74 ? 8.293 4.536 7.678 1.00 92.12 74 ASP A N 1
ATOM 574 C CA . ASP A 1 74 ? 7.774 3.292 7.103 1.00 92.12 74 ASP A CA 1
ATOM 575 C C . ASP A 1 74 ? 8.240 2.074 7.923 1.00 92.12 74 ASP A C 1
ATOM 577 O O . ASP A 1 74 ? 9.367 2.059 8.437 1.00 92.12 74 ASP A O 1
ATOM 581 N N . PRO A 1 75 ? 7.404 1.029 8.055 1.00 92.62 75 PRO A N 1
ATOM 582 C CA . PRO A 1 75 ? 7.831 -0.225 8.654 1.00 92.62 75 PRO A CA 1
ATOM 583 C C . PRO A 1 75 ? 8.886 -0.902 7.758 1.00 92.62 75 PRO A C 1
ATOM 585 O O . PRO A 1 75 ? 8.765 -0.840 6.536 1.00 92.62 75 PRO A O 1
ATOM 588 N N . PRO A 1 76 ? 9.902 -1.575 8.327 1.00 93.38 76 PRO A N 1
ATOM 589 C CA . PRO A 1 76 ? 10.988 -2.198 7.568 1.00 93.38 76 PRO A CA 1
ATOM 590 C C . PRO A 1 76 ? 10.537 -3.525 6.931 1.00 93.38 76 PRO A C 1
ATOM 592 O O . PRO A 1 76 ? 10.940 -4.601 7.360 1.00 93.38 76 PRO A O 1
ATOM 595 N N . ILE A 1 77 ? 9.645 -3.451 5.945 1.00 94.75 77 ILE A N 1
ATOM 596 C CA . ILE A 1 77 ? 9.043 -4.621 5.291 1.00 94.75 77 ILE A CA 1
ATOM 597 C C . ILE A 1 77 ? 9.877 -5.046 4.084 1.00 94.75 77 ILE A C 1
ATOM 599 O O . ILE A 1 77 ? 10.200 -6.223 3.934 1.00 94.75 77 ILE A O 1
ATOM 603 N N . TRP A 1 78 ? 10.252 -4.082 3.244 1.00 95.94 78 TRP A N 1
ATOM 604 C CA . TRP A 1 78 ? 11.034 -4.290 2.030 1.00 95.94 78 TRP A CA 1
ATOM 605 C C . TRP A 1 78 ? 12.439 -3.729 2.232 1.00 95.94 78 TRP A C 1
ATOM 607 O O . TRP A 1 78 ? 12.634 -2.514 2.294 1.00 95.94 78 TRP A O 1
ATOM 617 N N . ILE A 1 79 ? 13.420 -4.624 2.364 1.00 96.56 79 ILE A N 1
ATOM 618 C CA . ILE A 1 79 ? 14.827 -4.276 2.615 1.00 96.56 79 ILE A CA 1
ATOM 619 C C . ILE A 1 79 ? 15.426 -3.587 1.381 1.00 96.56 79 ILE A C 1
ATOM 621 O O . ILE A 1 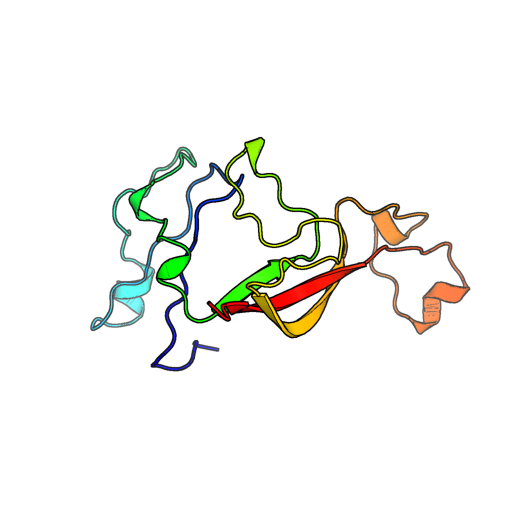79 ? 16.162 -2.610 1.501 1.00 96.56 79 ILE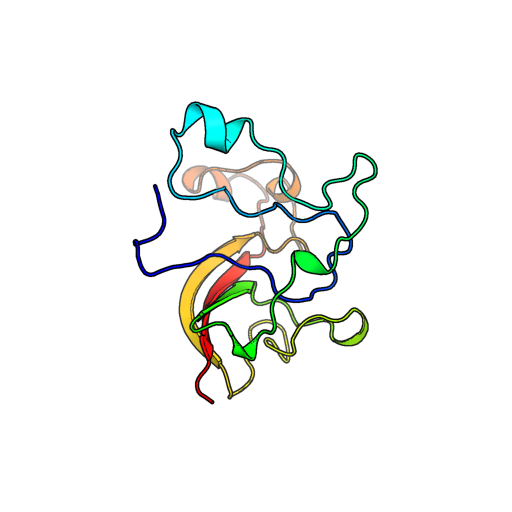 A O 1
ATOM 625 N N . GLU A 1 80 ? 15.081 -4.091 0.199 1.00 95.94 80 GLU A N 1
ATOM 626 C CA . GLU A 1 80 ? 15.371 -3.511 -1.112 1.00 95.94 80 GLU A CA 1
ATOM 627 C C . GLU A 1 80 ? 14.150 -3.725 -2.017 1.00 95.94 80 GLU A C 1
ATOM 629 O O . GLU A 1 80 ? 13.223 -4.452 -1.646 1.00 95.94 80 GLU A O 1
ATOM 634 N N . ASP A 1 81 ? 14.151 -3.131 -3.211 1.00 94.31 81 ASP A N 1
ATOM 635 C CA . ASP A 1 81 ? 13.086 -3.354 -4.192 1.00 94.31 81 ASP A CA 1
ATOM 636 C C . ASP A 1 81 ? 12.924 -4.856 -4.478 1.00 94.31 81 ASP A C 1
ATOM 638 O O . ASP A 1 81 ? 13.886 -5.556 -4.799 1.00 94.31 81 ASP A O 1
ATOM 642 N N . ASP A 1 82 ? 11.699 -5.361 -4.316 1.00 95.00 82 ASP A N 1
ATOM 643 C CA . ASP A 1 82 ? 11.335 -6.780 -4.400 1.00 95.00 82 ASP A CA 1
ATOM 644 C C . ASP A 1 82 ? 12.036 -7.722 -3.389 1.00 95.00 82 ASP A C 1
ATOM 646 O O . ASP A 1 82 ? 11.824 -8.940 -3.437 1.00 95.00 82 ASP A O 1
ATOM 650 N N . VAL A 1 83 ? 12.800 -7.215 -2.417 1.00 96.62 83 VAL A N 1
ATOM 651 C CA . VAL A 1 83 ? 13.468 -8.025 -1.381 1.00 96.62 83 VAL A CA 1
ATOM 652 C C . VAL A 1 83 ? 12.775 -7.834 -0.034 1.00 96.62 83 VAL A C 1
ATOM 654 O O . VAL A 1 83 ? 12.859 -6.778 0.587 1.00 96.62 83 VAL A O 1
ATOM 657 N N . LEU A 1 84 ? 12.092 -8.882 0.424 1.00 96.25 84 LEU A N 1
ATOM 658 C CA . LEU A 1 84 ? 11.272 -8.867 1.635 1.00 96.25 84 LEU A CA 1
ATOM 659 C C . LEU A 1 84 ? 12.094 -9.236 2.882 1.00 96.25 84 LEU A C 1
ATOM 661 O O . LEU A 1 84 ? 12.955 -10.117 2.815 1.00 96.25 84 LEU A O 1
ATOM 665 N N . ASP A 1 85 ? 11.810 -8.596 4.017 1.00 95.81 85 ASP A N 1
ATOM 666 C CA . ASP A 1 85 ? 12.384 -8.982 5.307 1.00 95.81 85 ASP A CA 1
ATOM 667 C C . ASP A 1 85 ? 11.929 -10.402 5.720 1.00 95.81 85 ASP A C 1
ATOM 669 O O . ASP A 1 85 ? 10.757 -10.742 5.529 1.00 95.81 85 ASP A O 1
ATOM 673 N N . PRO A 1 86 ? 12.819 -11.251 6.284 1.00 95.12 86 PRO A N 1
ATOM 674 C CA . PRO A 1 86 ? 12.501 -12.643 6.623 1.00 95.12 86 PRO A CA 1
ATOM 675 C C . PRO A 1 86 ? 11.316 -12.847 7.578 1.00 95.12 86 PRO A C 1
ATOM 677 O O . PRO A 1 86 ? 10.775 -13.952 7.635 1.00 95.12 86 PRO A O 1
ATOM 680 N N . GLN A 1 87 ? 10.916 -11.820 8.337 1.00 93.94 87 GLN A N 1
ATOM 681 C CA . GLN A 1 87 ? 9.741 -11.879 9.215 1.00 93.94 87 GLN A CA 1
ATOM 682 C C . GLN A 1 87 ? 8.403 -11.792 8.453 1.00 93.94 87 GLN A C 1
ATOM 684 O O . GLN A 1 87 ? 7.340 -11.891 9.069 1.00 93.94 87 GLN A O 1
ATOM 689 N N . PHE A 1 88 ? 8.433 -11.576 7.134 1.00 95.50 88 PHE A N 1
ATOM 690 C CA . PHE A 1 88 ? 7.245 -11.522 6.291 1.00 95.50 88 PHE A CA 1
ATOM 691 C C . PHE A 1 88 ? 7.275 -12.602 5.209 1.00 95.50 88 PHE A C 1
ATOM 693 O O . PHE A 1 88 ? 8.317 -13.001 4.693 1.00 95.50 88 PHE A O 1
ATOM 700 N N . GLU A 1 89 ? 6.086 -13.038 4.811 1.00 96.44 89 GLU A N 1
ATOM 701 C CA . GLU A 1 89 ? 5.870 -13.999 3.736 1.00 96.44 89 GLU A CA 1
ATOM 702 C C . GLU A 1 89 ? 4.898 -13.425 2.700 1.00 96.44 89 GLU A C 1
ATOM 704 O O . GLU A 1 89 ? 3.858 -12.862 3.051 1.00 96.44 89 GLU A O 1
ATOM 709 N N . ARG A 1 90 ? 5.199 -13.602 1.407 1.00 97.06 90 ARG A N 1
ATOM 710 C CA . ARG A 1 90 ? 4.284 -13.230 0.318 1.00 97.06 90 ARG A CA 1
ATOM 711 C C . ARG A 1 90 ? 3.145 -14.247 0.222 1.00 97.06 90 ARG A C 1
ATOM 713 O O . ARG A 1 90 ? 3.362 -15.376 -0.202 1.00 97.06 90 ARG A O 1
ATOM 720 N N . VAL A 1 91 ? 1.921 -13.827 0.536 1.00 96.81 91 VAL A N 1
ATOM 721 C CA . VAL A 1 91 ? 0.720 -14.668 0.389 1.00 96.81 91 VAL A CA 1
ATOM 722 C C . VAL A 1 91 ? 0.192 -14.605 -1.042 1.00 96.81 91 VAL A C 1
ATOM 724 O O . VAL A 1 91 ? -0.113 -15.626 -1.655 1.00 96.81 91 VAL A O 1
ATOM 727 N N . HIS A 1 92 ? 0.060 -13.394 -1.584 1.00 96.94 92 HIS A N 1
ATOM 728 C CA . HIS A 1 92 ? -0.416 -13.168 -2.946 1.00 96.94 92 HIS A CA 1
ATOM 729 C C . HIS A 1 92 ? 0.072 -11.815 -3.449 1.00 96.94 92 HIS A C 1
ATOM 731 O O . HIS A 1 92 ? -0.007 -10.842 -2.710 1.00 96.94 92 HIS A O 1
ATOM 737 N N . CYS A 1 93 ? 0.511 -11.730 -4.704 1.00 97.75 93 CYS A N 1
ATOM 738 C CA . CYS A 1 93 ? 0.926 -10.470 -5.313 1.00 97.75 93 CYS A CA 1
ATOM 739 C C . CYS A 1 93 ? 0.277 -10.290 -6.684 1.00 97.75 93 CYS A C 1
ATOM 741 O O . CYS A 1 93 ? 0.131 -11.242 -7.453 1.00 97.75 93 CYS A O 1
ATOM 743 N N . THR A 1 94 ? -0.066 -9.046 -6.997 1.00 97.56 94 THR A N 1
ATOM 744 C CA . THR A 1 94 ? -0.484 -8.614 -8.332 1.00 97.56 94 THR A CA 1
ATOM 745 C C . THR A 1 94 ? 0.452 -7.526 -8.844 1.00 97.56 94 THR A C 1
ATOM 747 O O . THR A 1 94 ? 1.149 -6.886 -8.063 1.00 97.56 94 THR A O 1
ATOM 750 N N . LYS A 1 95 ? 0.473 -7.296 -10.158 1.00 95.44 95 LYS A N 1
ATOM 751 C CA . LYS A 1 95 ? 1.284 -6.228 -10.750 1.00 95.44 95 LYS A CA 1
ATOM 752 C C . LYS A 1 95 ? 0.552 -4.892 -10.673 1.00 95.44 95 LYS A C 1
ATOM 754 O O . LYS A 1 95 ? -0.596 -4.779 -11.101 1.00 95.44 95 LYS A O 1
ATOM 759 N N . MET A 1 96 ? 1.259 -3.874 -10.200 1.00 94.56 96 MET A N 1
ATOM 760 C CA . MET A 1 96 ? 0.840 -2.475 -10.189 1.00 94.56 96 MET A CA 1
ATOM 761 C C . MET A 1 96 ? 1.887 -1.627 -10.912 1.00 94.56 96 MET A C 1
ATOM 763 O O . MET A 1 96 ? 3.052 -2.002 -10.974 1.00 94.56 96 MET A O 1
ATOM 767 N N . ILE A 1 97 ? 1.482 -0.509 -11.513 1.00 93.00 97 ILE A N 1
ATOM 768 C CA . ILE A 1 97 ? 2.427 0.405 -12.170 1.00 93.00 97 ILE A CA 1
ATOM 769 C C . ILE A 1 97 ? 3.380 0.967 -11.111 1.00 93.00 97 ILE A C 1
ATOM 771 O O . ILE A 1 97 ? 2.922 1.459 -10.081 1.00 93.00 97 ILE A O 1
ATOM 775 N N . ASN A 1 98 ? 4.686 0.898 -11.370 1.00 93.56 98 ASN A N 1
ATOM 776 C CA . ASN A 1 98 ? 5.691 1.471 -10.483 1.00 93.56 98 ASN A CA 1
ATOM 777 C C . ASN A 1 98 ? 5.820 2.972 -10.752 1.00 93.56 98 ASN A C 1
ATOM 779 O O . ASN A 1 98 ? 6.446 3.351 -11.732 1.00 93.56 98 ASN A O 1
ATOM 783 N N . GLY A 1 99 ? 5.278 3.823 -9.878 1.00 87.31 99 GLY A N 1
ATOM 784 C CA . GLY A 1 99 ? 5.326 5.280 -10.057 1.00 87.31 99 GLY A CA 1
ATOM 785 C C . GLY A 1 99 ? 6.737 5.888 -10.057 1.00 87.31 99 GLY A C 1
ATOM 786 O O . GLY A 1 99 ? 6.925 6.964 -10.621 1.00 87.31 99 GLY A O 1
ATOM 787 N N . ALA A 1 100 ? 7.722 5.207 -9.465 1.00 87.69 100 ALA A N 1
ATOM 788 C CA . ALA A 1 100 ? 9.134 5.596 -9.495 1.00 87.69 100 ALA A CA 1
ATOM 789 C C . ALA A 1 100 ? 9.908 4.960 -10.669 1.00 87.69 100 ALA A C 1
ATOM 791 O O . ALA A 1 100 ? 11.108 5.190 -10.826 1.00 87.69 100 ALA A O 1
ATOM 792 N N . GLY A 1 101 ? 9.235 4.152 -11.491 1.00 87.44 101 GLY A N 1
ATOM 793 C CA . GLY A 1 101 ? 9.835 3.414 -12.590 1.00 87.44 101 GLY A CA 1
ATOM 794 C C . GLY A 1 101 ? 10.241 4.280 -13.785 1.00 87.44 101 GLY A C 1
ATOM 795 O O . GLY A 1 101 ? 9.777 5.405 -13.998 1.00 87.44 101 GLY A O 1
ATOM 796 N N . GLN A 1 102 ? 11.101 3.725 -14.632 1.00 89.69 102 GLN A N 1
ATOM 797 C CA . GLN A 1 102 ? 11.585 4.343 -15.859 1.00 89.69 102 GLN A CA 1
ATOM 798 C C . GLN A 1 102 ? 10.606 4.137 -17.021 1.00 89.69 102 GLN A C 1
ATOM 800 O O . GLN A 1 102 ? 10.907 3.506 -18.027 1.00 89.69 102 GLN A O 1
ATOM 805 N N . HIS A 1 103 ? 9.423 4.741 -16.931 1.00 91.94 103 HIS A N 1
ATOM 806 C CA . HIS A 1 103 ? 8.453 4.725 -18.031 1.00 91.94 103 HIS A CA 1
ATOM 807 C C . HIS A 1 103 ? 8.978 5.472 -19.271 1.00 91.94 103 HIS A C 1
ATOM 809 O O . HIS A 1 103 ? 9.630 6.514 -19.118 1.00 91.94 103 HIS A O 1
ATOM 815 N N . ARG A 1 104 ? 8.629 5.033 -20.490 1.00 88.69 104 ARG A N 1
ATOM 816 C CA . ARG A 1 104 ? 9.022 5.693 -21.757 1.00 88.69 104 ARG A CA 1
ATOM 817 C C . ARG A 1 104 ? 7.878 5.810 -22.770 1.00 88.69 104 ARG A C 1
ATOM 819 O O . ARG A 1 104 ? 6.828 5.175 -22.643 1.00 88.69 104 ARG A O 1
ATOM 826 N N . GLY A 1 105 ? 8.092 6.680 -23.759 1.00 89.19 105 GLY A N 1
ATOM 827 C CA . GLY A 1 105 ? 7.189 6.889 -24.889 1.00 89.19 105 GLY A CA 1
ATOM 828 C C . GLY A 1 105 ? 5.780 7.332 -24.488 1.00 89.19 105 GLY A C 1
ATOM 829 O O . GLY A 1 105 ? 5.591 8.112 -23.549 1.00 89.19 105 GLY A O 1
ATOM 830 N N . VAL A 1 106 ? 4.770 6.809 -25.192 1.00 89.25 106 VAL A N 1
ATOM 831 C CA . VAL A 1 106 ? 3.353 7.109 -24.907 1.00 89.25 106 VAL A CA 1
ATOM 832 C C . VAL A 1 106 ? 2.845 6.427 -23.635 1.00 89.25 106 VAL A C 1
ATOM 834 O O . VAL A 1 106 ? 1.773 6.781 -23.144 1.00 89.25 106 VAL A O 1
ATOM 837 N N . GLY A 1 107 ? 3.619 5.498 -23.060 1.00 86.25 107 GLY A N 1
ATOM 838 C CA . GLY A 1 107 ? 3.263 4.796 -21.826 1.00 86.25 107 GLY A CA 1
ATOM 839 C C . GLY A 1 107 ? 3.076 5.725 -20.627 1.00 86.25 107 GLY A C 1
ATOM 840 O O . GLY A 1 107 ? 2.205 5.478 -19.800 1.00 86.25 107 GLY A O 1
ATOM 841 N N . ARG A 1 108 ? 3.811 6.843 -20.576 1.00 87.12 108 ARG A N 1
ATOM 842 C CA . ARG A 1 108 ? 3.660 7.875 -19.534 1.00 87.12 108 ARG A CA 1
ATOM 843 C C . ARG A 1 108 ? 2.323 8.614 -19.573 1.00 87.12 108 ARG A C 1
ATOM 845 O O . ARG A 1 108 ? 1.951 9.240 -18.588 1.00 87.12 108 ARG A O 1
ATOM 852 N N . LEU A 1 109 ? 1.654 8.611 -20.725 1.00 88.69 109 LEU A N 1
ATOM 853 C CA . LEU A 1 109 ? 0.510 9.480 -20.997 1.00 88.69 109 LEU A CA 1
ATOM 854 C C . LEU A 1 109 ? -0.799 8.701 -21.074 1.00 88.69 109 LEU A C 1
ATOM 856 O O . LEU A 1 109 ? -1.825 9.176 -20.597 1.00 88.69 109 LEU A O 1
ATOM 860 N N . LEU A 1 110 ? -0.781 7.530 -21.716 1.00 90.19 110 LEU A N 1
ATOM 861 C CA . LEU A 1 110 ? -1.991 6.800 -22.074 1.00 90.19 110 LEU A CA 1
ATOM 862 C C . LEU A 1 110 ? -1.819 5.303 -21.840 1.00 90.19 110 LEU A C 1
ATOM 864 O O . LEU A 1 110 ? -0.773 4.714 -22.115 1.00 90.19 110 LEU A O 1
ATOM 868 N N . TYR A 1 111 ? -2.903 4.654 -21.421 1.00 90.38 111 TYR A N 1
ATOM 869 C CA . TYR A 1 111 ? -2.986 3.202 -21.475 1.00 90.38 111 TYR A CA 1
ATOM 870 C C . TYR A 1 111 ? -3.138 2.736 -22.929 1.00 90.38 111 TYR A C 1
ATOM 872 O O . TYR A 1 111 ? -4.086 3.121 -23.614 1.00 90.38 111 TYR A O 1
ATOM 880 N N . ILE A 1 112 ? -2.241 1.855 -23.379 1.00 91.50 112 ILE A N 1
ATOM 881 C CA . ILE A 1 112 ? -2.305 1.245 -24.710 1.00 91.50 112 ILE A CA 1
ATOM 882 C C . ILE A 1 112 ? -2.718 -0.232 -24.583 1.00 91.50 112 ILE A C 1
ATOM 884 O O . ILE A 1 112 ? -2.020 -1.009 -23.907 1.00 91.50 112 ILE A O 1
ATOM 888 N N . PRO A 1 113 ? -3.819 -0.660 -25.241 1.00 91.75 113 PRO A N 1
ATOM 889 C CA . PRO A 1 113 ? -4.214 -2.064 -25.310 1.00 91.75 113 PRO A CA 1
ATOM 890 C C . PRO A 1 113 ? -3.081 -2.952 -25.830 1.00 91.75 113 PRO A C 1
ATOM 892 O O . PRO A 1 113 ? -2.369 -2.576 -26.761 1.00 91.75 113 PRO A O 1
ATOM 895 N N . LYS A 1 114 ? -2.930 -4.159 -25.267 1.00 90.94 114 LYS A N 1
ATOM 896 C CA . LYS A 1 114 ? -1.798 -5.064 -25.562 1.00 90.94 114 LYS A CA 1
ATOM 897 C C . LYS A 1 114 ? -1.570 -5.303 -27.062 1.00 90.94 114 LYS A C 1
ATOM 899 O O . LYS A 1 114 ? -0.424 -5.333 -27.495 1.00 90.94 114 LYS A O 1
ATOM 904 N N . SER A 1 115 ? -2.638 -5.418 -27.852 1.00 93.94 115 SER A N 1
ATOM 905 C CA . SER A 1 115 ? -2.578 -5.639 -29.306 1.00 93.94 115 SER A CA 1
ATOM 906 C C . SER A 1 115 ? -1.964 -4.476 -30.098 1.00 93.94 115 SER A C 1
ATOM 908 O O . SER A 1 115 ? -1.442 -4.698 -31.192 1.00 93.94 115 SER A O 1
ATOM 910 N N . LEU A 1 116 ? -2.004 -3.254 -29.558 1.00 93.25 116 LEU A N 1
ATOM 911 C CA . LEU A 1 116 ? -1.527 -2.036 -30.220 1.00 93.25 116 LEU A CA 1
ATOM 912 C C . LEU A 1 116 ? -0.108 -1.632 -29.799 1.00 93.25 116 LEU A C 1
ATOM 914 O O . LEU A 1 116 ? 0.535 -0.862 -30.506 1.00 93.25 116 LEU A O 1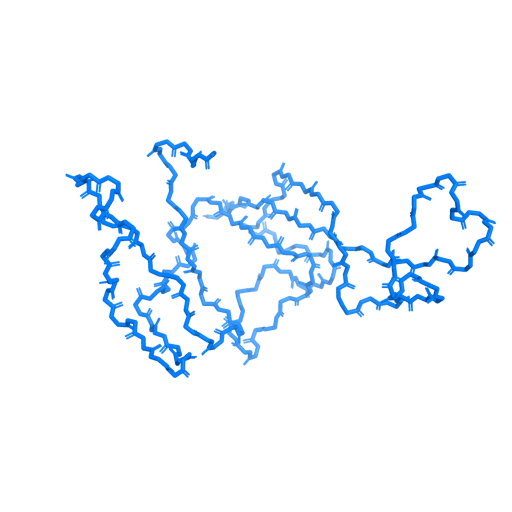
ATOM 918 N N . ARG A 1 117 ? 0.412 -2.186 -28.694 1.00 92.06 117 ARG A N 1
ATOM 919 C CA . ARG A 1 117 ? 1.727 -1.822 -28.130 1.00 92.06 117 ARG A CA 1
ATOM 920 C C . ARG A 1 117 ? 2.895 -2.037 -29.090 1.00 92.06 117 ARG A C 1
ATOM 922 O O . ARG A 1 117 ? 3.871 -1.320 -29.005 1.00 92.06 117 ARG A O 1
ATOM 929 N N . ARG A 1 118 ? 2.797 -2.980 -30.034 1.00 92.44 118 ARG A N 1
ATOM 930 C CA . ARG A 1 118 ? 3.856 -3.230 -31.033 1.00 92.44 118 ARG A CA 1
ATOM 931 C C . ARG A 1 118 ? 4.028 -2.113 -32.072 1.00 92.44 118 ARG A C 1
ATOM 933 O O . ARG A 1 118 ? 4.997 -2.138 -32.816 1.00 92.44 118 ARG A O 1
ATOM 940 N N . PHE A 1 119 ? 3.066 -1.195 -32.175 1.00 93.44 119 PHE A N 1
ATOM 941 C CA . PHE A 1 119 ? 3.063 -0.122 -33.175 1.00 93.44 119 PHE A CA 1
ATOM 942 C C . PHE A 1 119 ? 3.456 1.241 -32.599 1.00 93.44 119 PHE A C 1
ATOM 944 O O . PHE A 1 119 ? 3.503 2.221 -33.337 1.00 93.44 119 PHE A O 1
ATOM 951 N N . VAL A 1 120 ? 3.699 1.320 -31.291 1.00 91.94 120 VAL A N 1
ATOM 952 C CA . VAL A 1 120 ? 4.017 2.561 -30.584 1.00 91.94 120 VAL A CA 1
ATOM 953 C C . VAL A 1 120 ? 5.102 2.296 -29.551 1.00 91.94 120 VAL A C 1
ATOM 955 O O . VAL A 1 120 ? 5.179 1.205 -28.997 1.00 91.94 120 VAL A O 1
ATOM 958 N N . ASP A 1 121 ? 5.922 3.298 -29.266 1.00 90.19 121 ASP A N 1
ATOM 959 C CA . ASP A 1 121 ? 6.882 3.221 -28.167 1.00 90.19 121 ASP A CA 1
ATOM 960 C C . ASP A 1 121 ? 6.134 3.239 -26.819 1.00 90.19 121 ASP A C 1
ATOM 962 O O . ASP A 1 121 ? 5.586 4.270 -26.414 1.00 90.19 121 ASP A O 1
ATOM 966 N N . TYR A 1 122 ? 6.032 2.077 -26.168 1.00 90.38 122 TYR A N 1
ATOM 967 C CA . TYR A 1 122 ? 5.277 1.871 -24.931 1.00 90.38 122 TYR A CA 1
ATOM 968 C C . TYR A 1 122 ? 6.073 1.006 -23.950 1.00 90.38 122 TYR A C 1
ATOM 970 O O . TYR A 1 122 ? 6.143 -0.215 -24.103 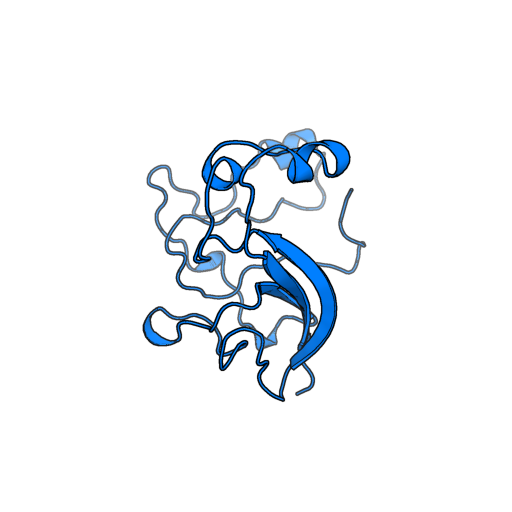1.00 90.38 122 TYR A O 1
ATOM 978 N N . GLU A 1 123 ? 6.599 1.637 -22.902 1.00 91.38 123 GLU A N 1
ATOM 979 C CA . GLU A 1 123 ? 7.315 0.970 -21.815 1.00 91.38 123 GLU A CA 1
ATOM 980 C C . GLU A 1 123 ? 6.795 1.477 -20.467 1.00 91.38 123 GLU A C 1
ATOM 982 O O . GLU A 1 123 ? 6.754 2.685 -20.211 1.00 91.38 123 GLU A O 1
ATOM 987 N N . ILE A 1 124 ? 6.354 0.541 -19.624 1.00 92.81 124 ILE A N 1
ATOM 988 C CA . ILE A 1 124 ? 5.841 0.802 -18.281 1.00 92.81 124 ILE A CA 1
ATOM 989 C C . ILE A 1 124 ? 6.449 -0.215 -17.329 1.00 92.81 124 ILE A C 1
ATOM 991 O O . ILE A 1 124 ? 6.171 -1.409 -17.440 1.00 92.81 124 ILE A O 1
ATOM 995 N N . ASP A 1 125 ? 7.225 0.283 -16.378 1.00 93.69 125 ASP A N 1
ATOM 996 C CA . ASP A 1 125 ? 7.686 -0.494 -15.239 1.00 93.69 125 ASP A CA 1
ATOM 997 C C . ASP A 1 125 ? 6.540 -0.811 -14.279 1.00 93.69 125 ASP A C 1
ATOM 999 O O . ASP A 1 125 ? 5.646 0.002 -14.018 1.00 93.69 125 ASP A O 1
ATOM 1003 N N . TYR A 1 126 ? 6.599 -2.015 -13.728 1.00 93.69 126 TYR A N 1
ATOM 1004 C CA . TYR A 1 126 ? 5.642 -2.518 -12.759 1.00 93.69 126 TYR A CA 1
ATOM 1005 C C . TYR A 1 126 ? 6.373 -2.925 -11.484 1.00 93.69 126 TYR A C 1
ATOM 1007 O O . TYR A 1 126 ? 7.496 -3.413 -11.545 1.00 93.69 126 TYR A O 1
ATOM 1015 N N . MET A 1 127 ? 5.692 -2.779 -10.357 1.00 96.25 127 MET A N 1
ATOM 1016 C CA . MET A 1 127 ? 6.066 -3.334 -9.060 1.00 96.25 127 MET A CA 1
ATOM 1017 C C . MET A 1 127 ? 5.009 -4.346 -8.617 1.00 96.25 127 MET A C 1
ATOM 1019 O O . MET A 1 127 ? 3.920 -4.428 -9.204 1.00 96.25 127 MET A O 1
ATOM 1023 N N . ASP A 1 128 ? 5.329 -5.140 -7.605 1.00 97.50 128 ASP A N 1
ATOM 1024 C CA . ASP A 1 128 ? 4.356 -6.023 -6.979 1.00 97.50 128 ASP A CA 1
ATOM 1025 C C . ASP A 1 128 ? 3.538 -5.246 -5.943 1.00 97.50 128 ASP A C 1
ATOM 1027 O O . ASP A 1 128 ? 4.048 -4.398 -5.222 1.00 97.50 128 ASP A O 1
ATOM 1031 N N . PHE A 1 129 ? 2.246 -5.544 -5.874 1.00 97.50 129 PHE A N 1
ATOM 1032 C CA . PHE A 1 129 ? 1.350 -5.146 -4.799 1.00 97.50 129 PHE A CA 1
ATOM 1033 C C . PHE A 1 129 ? 0.891 -6.423 -4.105 1.00 97.50 129 PHE A C 1
ATOM 1035 O O . PHE A 1 129 ? 0.181 -7.243 -4.698 1.00 97.50 129 PHE A O 1
ATOM 1042 N N . CYS A 1 130 ? 1.376 -6.627 -2.888 1.00 97.75 130 CYS A N 1
ATOM 1043 C CA . CYS A 1 130 ? 1.357 -7.898 -2.193 1.00 97.75 130 CYS A CA 1
ATOM 1044 C C . CYS A 1 130 ? 0.503 -7.849 -0.930 1.00 97.75 130 CYS A C 1
ATOM 1046 O O . CYS A 1 130 ? 0.598 -6.926 -0.128 1.00 97.75 130 CYS A O 1
ATOM 1048 N N . LEU A 1 131 ? -0.260 -8.918 -0.726 1.00 96.31 131 LEU A N 1
ATOM 1049 C CA . LEU A 1 131 ? -0.708 -9.364 0.581 1.00 96.31 131 LEU A CA 1
ATOM 1050 C C . LEU A 1 131 ? 0.433 -10.154 1.231 1.00 96.31 131 LEU A C 1
ATOM 1052 O O . LEU A 1 131 ? 0.906 -11.151 0.676 1.00 96.31 131 LEU A O 1
ATOM 1056 N N . LEU A 1 132 ? 0.846 -9.713 2.407 1.00 96.88 132 LEU A N 1
ATOM 1057 C CA . LEU A 1 132 ? 1.935 -10.257 3.198 1.00 96.88 132 LEU A CA 1
ATOM 1058 C C . LEU A 1 132 ? 1.389 -10.830 4.507 1.00 96.88 132 LEU A C 1
ATOM 1060 O O . LEU A 1 132 ? 0.429 -10.305 5.072 1.00 96.88 132 LEU A O 1
ATOM 1064 N N . ARG A 1 133 ? 2.006 -11.897 5.001 1.00 95.44 133 ARG A N 1
ATOM 1065 C CA . ARG A 1 133 ? 1.754 -12.471 6.327 1.00 95.44 133 ARG A CA 1
ATOM 1066 C C . ARG A 1 133 ? 2.970 -12.222 7.207 1.00 95.44 133 ARG A C 1
ATOM 1068 O O . ARG A 1 133 ? 4.089 -12.402 6.742 1.00 95.44 133 ARG A O 1
ATOM 1075 N N . ILE A 1 134 ? 2.745 -11.843 8.460 1.00 91.19 134 ILE A N 1
ATOM 1076 C CA . ILE A 1 134 ? 3.803 -11.743 9.472 1.00 91.19 134 ILE A CA 1
ATOM 1077 C C . ILE A 1 134 ? 4.049 -13.152 10.032 1.00 91.19 134 ILE A C 1
ATOM 1079 O O . ILE A 1 134 ? 3.095 -13.842 10.389 1.00 91.19 134 ILE A O 1
ATOM 1083 N N . THR A 1 135 ? 5.301 -13.609 10.049 1.00 85.44 135 THR A N 1
ATOM 1084 C CA . THR A 1 135 ? 5.684 -14.979 10.445 1.00 85.44 135 THR A CA 1
ATOM 1085 C C . THR A 1 135 ? 6.286 -15.071 11.852 1.00 85.44 135 THR A C 1
ATOM 1087 O O . THR A 1 135 ? 6.549 -16.182 12.316 1.00 85.44 135 THR A O 1
ATOM 1090 N N . SER A 1 136 ? 6.483 -13.931 12.531 1.00 62.88 136 SER A N 1
ATOM 1091 C CA . SER A 1 136 ? 7.051 -13.824 13.887 1.00 62.88 136 SER A CA 1
ATOM 1092 C C . SER A 1 136 ? 6.013 -13.647 14.989 1.00 62.88 136 SER A C 1
ATOM 1094 O O . SER A 1 136 ? 4.954 -13.037 14.739 1.00 62.88 136 SER A O 1
#